Protein AF-0000000085068172 (afdb_homodimer)

Secondary structure (DSSP, 8-state):
-----EEHHHHHHHHHHHHTTHHHHS-HHHHHHHHHHHHTTS---EES-HHHHHHH--HHHHHHHHHHHHHHHHHHHHHHHHH--/-----EEHHHHHHHHHHHHTTHHHHS-HHHHHHHHHHHHTTS---EES-HHHHHHH--HHHHHHHHHHHHHHHHHHHHHHHHH--

Sequence (170 aa):
MQLEIRNYYEVLLLELLSDEGLLDELPEDYLADLCCVTLNQLPVRYIRHLVDTYFFEDYNELQRMKDEIQKALEKSRAFLKSSNKMQLEIRNYYEVLLLELLSDEGLLDELPEDYLADLCCVTLNQLPVRYIRHLVDTYFFEDYNELQRMKDEIQKALEKSRAFLKSSNK

Nearest PDB structures (foldseek):
  4wai-assembly2_C  TM=7.509E-01  e=9.135E-02  Bacillus subtilis subsp. subtilis str. 168
  4wai-assembly1_B  TM=6.022E-01  e=4.724E-02  Bacillus subtilis subsp. subtilis str. 168
  8hja-assembly1_B  TM=5.314E-01  e=3.876E-02  Synechocystis sp. PCC 6803
  8hja-assembly1_A  TM=4.883E-01  e=4.422E-02  Synechocystis sp. PCC 6803
  4wai-assembly2_C  TM=7.512E-01  e=9.135E-02  Bacillus subtilis subsp. subtilis str. 168

Structure (mmCIF, N/CA/C/O backbone):
data_AF-0000000085068172-model_v1
#
loop_
_entity.id
_entity.type
_entity.pdbx_description
1 polymer 'Late competence development protein ComFB'
#
loop_
_atom_site.group_PDB
_atom_site.id
_atom_site.type_symbol
_atom_site.label_atom_id
_atom_site.label_alt_id
_atom_site.label_comp_id
_atom_site.label_asym_id
_atom_site.label_entity_id
_atom_site.label_seq_id
_atom_site.pdbx_PDB_ins_code
_atom_site.Cartn_x
_atom_site.Cartn_y
_atom_site.Cartn_z
_atom_site.occupancy
_atom_site.B_iso_or_equiv
_atom_site.auth_seq_id
_atom_site.auth_comp_id
_atom_site.auth_asym_id
_atom_site.auth_atom_id
_atom_site.pdbx_PDB_model_num
ATOM 1 N N . MET A 1 1 ? -6.336 3.551 16.25 1 52.62 1 MET A N 1
ATOM 2 C CA . MET A 1 1 ? -7.262 3.98 15.195 1 52.62 1 MET A CA 1
ATOM 3 C C . MET A 1 1 ? -6.984 3.246 13.891 1 52.62 1 MET A C 1
ATOM 5 O O . MET A 1 1 ? -5.828 3.061 13.508 1 52.62 1 MET A O 1
ATOM 9 N N . GLN A 1 2 ? -7.809 2.244 13.5 1 62.41 2 GLN A N 1
ATOM 10 C CA . GLN A 1 2 ? -7.656 1.544 12.227 1 62.41 2 GLN A CA 1
ATOM 11 C C . GLN A 1 2 ? -8.242 2.355 11.078 1 62.41 2 GLN A C 1
ATOM 13 O O . GLN A 1 2 ? -9.445 2.625 11.047 1 62.41 2 GLN A O 1
ATOM 18 N N . LEU A 1 3 ? -7.418 3.244 10.461 1 73.12 3 LEU A N 1
ATOM 19 C CA . LEU A 1 3 ? -7.926 3.961 9.297 1 73.12 3 LEU A CA 1
ATOM 20 C C . LEU A 1 3 ? -8.438 2.986 8.234 1 73.12 3 LEU A C 1
ATOM 22 O O . LEU A 1 3 ? -7.848 1.922 8.031 1 73.12 3 LEU A O 1
ATOM 26 N N . GLU A 1 4 ? -9.656 3.107 7.895 1 79.94 4 GLU A N 1
ATOM 27 C CA . GLU A 1 4 ? -10.273 2.238 6.898 1 79.94 4 GLU A CA 1
ATOM 28 C C . GLU A 1 4 ? -9.711 2.502 5.504 1 79.94 4 GLU A C 1
ATOM 30 O O . GLU A 1 4 ? -10.445 2.881 4.594 1 79.94 4 GLU A O 1
ATOM 35 N N . ILE A 1 5 ? -8.375 2.549 5.344 1 87.88 5 ILE A N 1
ATOM 36 C CA . ILE A 1 5 ? -7.75 2.711 4.035 1 87.88 5 ILE A CA 1
ATOM 37 C C . ILE A 1 5 ? -6.965 1.451 3.676 1 87.88 5 ILE A C 1
ATOM 39 O O . ILE A 1 5 ? -6.375 0.811 4.551 1 87.88 5 ILE A O 1
ATOM 43 N N . ARG A 1 6 ? -7.055 1.055 2.418 1 88.5 6 ARG A N 1
ATOM 44 C CA . ARG A 1 6 ? -6.332 -0.113 1.918 1 88.5 6 ARG A CA 1
ATOM 45 C C . ARG A 1 6 ? -5.824 0.123 0.5 1 88.5 6 ARG A C 1
ATOM 47 O O . ARG A 1 6 ? -6.492 0.771 -0.307 1 88.5 6 ARG A O 1
ATOM 54 N N . ASN A 1 7 ? -4.652 -0.427 0.32 1 93.81 7 ASN A N 1
ATOM 55 C CA . ASN A 1 7 ? -4.223 -0.469 -1.074 1 93.81 7 ASN A CA 1
ATOM 56 C C . ASN A 1 7 ? -5.062 -1.448 -1.89 1 93.81 7 ASN A C 1
ATOM 58 O O . ASN A 1 7 ? -5.039 -2.654 -1.635 1 93.81 7 ASN A O 1
ATOM 62 N N . TYR A 1 8 ? -5.672 -0.966 -2.852 1 91.56 8 TYR A N 1
ATOM 63 C CA . TYR A 1 8 ? -6.617 -1.772 -3.617 1 91.56 8 TYR A CA 1
ATOM 64 C C . TYR A 1 8 ? -5.914 -2.945 -4.289 1 91.56 8 TYR A C 1
ATOM 66 O O . TYR A 1 8 ? -6.484 -4.031 -4.414 1 91.56 8 TYR A O 1
ATOM 74 N N . TYR A 1 9 ? -4.734 -2.795 -4.723 1 94.5 9 TYR A N 1
ATOM 75 C CA . TYR A 1 9 ? -3.969 -3.883 -5.32 1 94.5 9 TYR A CA 1
ATOM 76 C C . TYR A 1 9 ? -3.799 -5.035 -4.336 1 94.5 9 TYR A C 1
ATOM 78 O O . TYR A 1 9 ? -3.748 -6.199 -4.738 1 94.5 9 TYR A O 1
ATOM 86 N N . GLU A 1 10 ? -3.682 -4.695 -3.115 1 93.88 10 GLU A N 1
ATOM 87 C CA . GLU A 1 10 ? -3.596 -5.727 -2.086 1 93.88 10 GLU A CA 1
ATOM 88 C C . GLU A 1 10 ? -4.879 -6.547 -2.021 1 93.88 10 GLU A C 1
ATOM 90 O O . GLU A 1 10 ? -4.836 -7.777 -1.963 1 93.88 10 GLU A O 1
ATOM 95 N N . VAL A 1 11 ? -5.965 -5.832 -2.107 1 91 11 VAL A N 1
ATOM 96 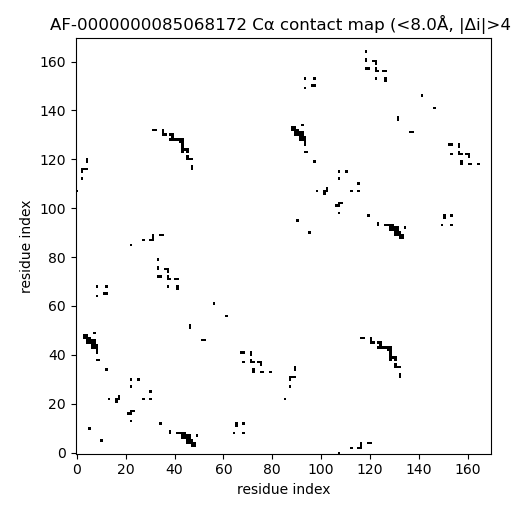C CA . VAL A 1 11 ? -7.277 -6.473 -2.047 1 91 11 VAL A CA 1
ATOM 97 C C . VAL A 1 11 ? -7.461 -7.383 -3.258 1 91 11 VAL A C 1
ATOM 99 O O . VAL A 1 11 ? -7.809 -8.562 -3.111 1 91 11 VAL A O 1
ATOM 102 N N . LEU A 1 12 ? -7.234 -6.832 -4.383 1 92.06 12 LEU A N 1
ATOM 103 C CA . LEU A 1 12 ? -7.426 -7.578 -5.621 1 92.06 12 LEU A CA 1
ATOM 104 C C . LEU A 1 12 ? -6.516 -8.805 -5.664 1 92.06 12 LEU A C 1
ATOM 106 O O . LEU A 1 12 ? -6.934 -9.875 -6.105 1 92.06 12 LEU A O 1
ATOM 110 N N . LEU A 1 13 ? -5.285 -8.672 -5.219 1 95.94 13 LEU A N 1
ATOM 111 C CA . LEU A 1 13 ? -4.34 -9.789 -5.203 1 95.94 13 LEU A CA 1
ATOM 112 C C . LEU A 1 13 ? -4.855 -10.922 -4.324 1 95.94 13 LEU A C 1
ATOM 114 O O . LEU A 1 13 ? -4.855 -12.086 -4.742 1 95.94 13 LEU A O 1
ATOM 118 N N . LEU A 1 14 ? -5.305 -10.594 -3.162 1 93.5 14 LEU A N 1
ATOM 119 C CA . LEU A 1 14 ? -5.793 -11.609 -2.234 1 93.5 14 LEU A CA 1
ATOM 120 C C . LEU A 1 14 ? -7.039 -12.289 -2.785 1 93.5 14 LEU A C 1
ATOM 122 O O . LEU A 1 14 ? -7.223 -13.5 -2.604 1 93.5 14 LEU A O 1
ATOM 126 N N . GLU A 1 15 ? -7.836 -11.469 -3.414 1 91.69 15 GLU A N 1
ATOM 127 C CA . GLU A 1 15 ? -9.016 -12.039 -4.051 1 91.69 15 GLU A CA 1
ATOM 128 C C . GLU A 1 15 ? -8.633 -13.039 -5.137 1 91.69 15 GLU A C 1
ATOM 130 O O . GLU A 1 15 ? -9.227 -14.117 -5.23 1 91.69 15 GLU A O 1
ATOM 135 N N . LEU A 1 16 ? -7.723 -12.648 -5.938 1 94.38 16 LEU A N 1
ATOM 136 C CA . LEU A 1 16 ? -7.258 -13.516 -7.016 1 94.38 16 LEU A CA 1
ATOM 137 C C . LEU A 1 16 ? -6.656 -14.805 -6.461 1 94.38 16 LEU A C 1
ATOM 139 O O . LEU A 1 16 ? -6.957 -15.898 -6.949 1 94.38 16 LEU A O 1
ATOM 143 N N . LEU A 1 17 ? -5.855 -14.711 -5.434 1 94.88 17 LEU A N 1
ATOM 144 C CA . LEU A 1 17 ? -5.238 -15.875 -4.812 1 94.88 17 LEU A CA 1
ATOM 145 C C . LEU A 1 17 ? -6.289 -16.766 -4.164 1 94.88 17 LEU A C 1
ATOM 147 O O . LEU A 1 17 ? -6.184 -18 -4.223 1 94.88 17 LEU A O 1
ATOM 151 N N . SER A 1 18 ? -7.234 -16.125 -3.562 1 93.62 18 SER A N 1
ATOM 152 C CA . SER A 1 18 ? -8.328 -16.875 -2.949 1 93.62 18 SER A CA 1
ATOM 153 C C . SER A 1 18 ? -9.141 -17.625 -3.996 1 93.62 18 SER A C 1
ATOM 155 O O . SER A 1 18 ? -9.438 -18.812 -3.826 1 93.62 18 SER A O 1
ATOM 157 N N . ASP A 1 19 ? -9.492 -16.906 -5.055 1 93.06 19 ASP A N 1
ATOM 158 C CA . ASP A 1 19 ? -10.281 -17.484 -6.137 1 93.06 19 ASP A CA 1
ATOM 159 C C . ASP A 1 19 ? -9.57 -18.688 -6.75 1 93.06 19 ASP A C 1
ATOM 161 O O . ASP A 1 19 ? -10.219 -19.641 -7.184 1 93.06 19 ASP A O 1
ATOM 165 N N . GLU A 1 20 ? -8.273 -18.656 -6.723 1 91.5 20 GLU A N 1
ATOM 166 C CA . GLU A 1 20 ? -7.477 -19.734 -7.289 1 91.5 20 GLU A CA 1
ATOM 167 C C . GLU A 1 20 ? -7.227 -20.828 -6.258 1 91.5 20 GLU A C 1
ATOM 169 O O . GLU A 1 20 ? -6.613 -21.859 -6.566 1 91.5 20 GLU A O 1
ATOM 174 N N . GLY A 1 21 ? -7.629 -20.609 -5 1 90.75 21 GLY A N 1
ATOM 175 C CA . GLY A 1 21 ? -7.477 -21.594 -3.943 1 90.75 21 GLY A CA 1
ATOM 176 C C . GLY A 1 21 ? -6.078 -21.641 -3.357 1 90.75 21 GLY A C 1
ATOM 177 O O . GLY A 1 21 ? -5.727 -22.562 -2.633 1 90.75 21 GLY A O 1
ATOM 178 N N . LEU A 1 22 ? -5.332 -20.672 -3.615 1 89.94 22 LEU A N 1
ATOM 179 C CA . LEU A 1 22 ? -3.922 -20.688 -3.246 1 89.94 22 LEU A CA 1
ATOM 180 C C . LEU A 1 22 ? -3.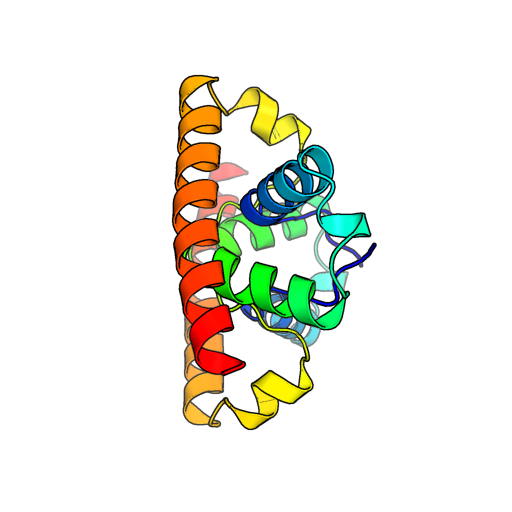73 -20.234 -1.801 1 89.94 22 LEU A C 1
ATOM 182 O O . LEU A 1 22 ? -2.744 -20.609 -1.158 1 89.94 22 LEU A O 1
ATOM 186 N N . LEU A 1 23 ? -4.617 -19.484 -1.305 1 89.5 23 LEU A N 1
ATOM 187 C CA . LEU A 1 23 ? -4.512 -19 0.064 1 89.5 23 LEU A CA 1
ATOM 188 C C . LEU A 1 23 ? -4.574 -20.141 1.063 1 89.5 23 LEU A C 1
ATOM 190 O O . LEU A 1 23 ? -3.949 -20.078 2.125 1 89.5 23 LEU A O 1
ATOM 194 N N . ASP A 1 24 ? -5.293 -21.203 0.651 1 88.44 24 ASP A N 1
ATOM 195 C CA . ASP A 1 24 ? -5.48 -22.344 1.543 1 88.44 24 ASP A CA 1
ATOM 196 C C . ASP A 1 24 ? -4.453 -23.438 1.26 1 88.44 24 ASP A C 1
ATOM 198 O O . ASP A 1 24 ? -4.203 -24.297 2.107 1 88.44 24 ASP A O 1
ATOM 202 N N . GLU A 1 25 ? -3.879 -23.375 0.194 1 89.75 25 GLU A N 1
ATOM 203 C CA . GLU A 1 25 ? -3.02 -24.469 -0.249 1 89.75 25 GLU A CA 1
ATOM 204 C C . GLU A 1 25 ? -1.555 -24.172 0.07 1 89.75 25 GLU A C 1
ATOM 206 O O . GLU A 1 25 ? -0.8 -25.094 0.417 1 89.75 25 GLU A O 1
ATOM 211 N N . LEU A 1 26 ? -1.187 -22.969 -0.014 1 90.12 26 LEU A N 1
ATOM 212 C CA . LEU A 1 26 ? 0.22 -22.609 0.136 1 90.12 26 LEU A CA 1
ATOM 213 C C . LEU A 1 26 ? 0.545 -22.281 1.59 1 90.12 26 LEU A C 1
ATOM 215 O O . LEU A 1 26 ? -0.308 -21.781 2.322 1 90.12 26 LEU A O 1
ATOM 219 N N . PRO A 1 27 ? 1.804 -22.625 1.973 1 91.12 27 PRO A N 1
ATOM 220 C CA . PRO A 1 27 ? 2.229 -22.203 3.312 1 91.12 27 PRO A CA 1
ATOM 221 C C . PRO A 1 27 ? 2.182 -20.688 3.502 1 91.12 27 PRO A C 1
ATOM 223 O O . PRO A 1 27 ? 2.486 -19.938 2.574 1 91.12 27 PRO A O 1
ATOM 226 N N . GLU A 1 28 ? 1.865 -20.297 4.652 1 89 28 GLU A N 1
ATOM 227 C CA . GLU A 1 28 ? 1.672 -18.891 4.98 1 89 28 GLU A CA 1
ATOM 228 C C . GLU A 1 28 ? 2.932 -18.078 4.695 1 89 28 GLU A C 1
ATOM 230 O O . GLU A 1 28 ? 2.854 -16.953 4.188 1 89 28 GLU A O 1
ATOM 235 N N . ASP A 1 29 ? 4.121 -18.656 5.07 1 88.62 29 ASP A N 1
ATOM 236 C CA . ASP A 1 29 ? 5.383 -17.953 4.875 1 88.62 29 ASP A CA 1
ATOM 237 C C . ASP A 1 29 ? 5.648 -17.703 3.391 1 88.62 29 ASP A C 1
ATOM 239 O O . ASP A 1 29 ? 6.102 -16.625 3.008 1 88.62 29 ASP A O 1
ATOM 243 N N . TYR A 1 30 ? 5.398 -18.719 2.652 1 92 30 TYR A N 1
ATOM 244 C CA . TYR A 1 30 ? 5.578 -18.578 1.212 1 92 30 TYR A CA 1
ATOM 245 C C . TYR A 1 30 ? 4.605 -17.547 0.646 1 92 30 TYR A C 1
ATOM 247 O O . TYR A 1 30 ? 4.984 -16.719 -0.182 1 92 30 TYR A O 1
ATOM 255 N N . LEU A 1 31 ? 3.352 -17.578 1.05 1 92.94 31 LEU A N 1
ATOM 256 C CA . LEU A 1 31 ? 2.314 -16.672 0.578 1 92.94 31 LEU A CA 1
ATOM 257 C C . LEU A 1 31 ? 2.674 -15.227 0.897 1 92.94 31 LEU A C 1
ATOM 259 O O . LEU A 1 31 ? 2.496 -14.344 0.06 1 92.94 31 LEU A O 1
ATOM 263 N N . ALA A 1 32 ? 3.139 -15.047 2.113 1 92.56 32 ALA A N 1
ATOM 264 C CA . ALA A 1 32 ? 3.551 -13.703 2.516 1 92.56 32 ALA A CA 1
ATOM 265 C C . ALA A 1 32 ? 4.66 -13.18 1.61 1 92.56 32 ALA A C 1
ATOM 267 O O . 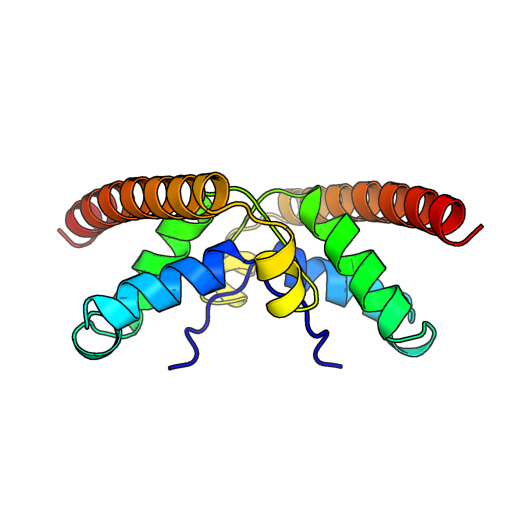ALA A 1 32 ? 4.605 -12.031 1.152 1 92.56 32 ALA A O 1
ATOM 268 N N . ASP A 1 33 ? 5.621 -14.047 1.356 1 92.62 33 ASP A N 1
ATOM 269 C CA . ASP A 1 33 ? 6.711 -13.656 0.47 1 92.62 33 ASP A CA 1
ATOM 270 C C . ASP A 1 33 ? 6.199 -13.359 -0.938 1 92.62 33 ASP A C 1
ATOM 272 O O . ASP A 1 33 ? 6.574 -12.359 -1.543 1 92.62 33 ASP A O 1
ATOM 276 N N . LEU A 1 34 ? 5.391 -14.266 -1.345 1 94.94 34 LEU A 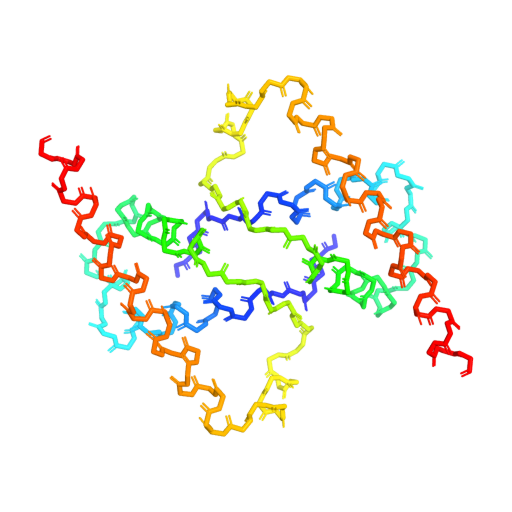N 1
ATOM 277 C CA . LEU A 1 34 ? 4.82 -14.117 -2.68 1 94.94 34 LEU A CA 1
ATOM 278 C C . LEU A 1 34 ? 4.055 -12.797 -2.797 1 94.94 34 LEU A C 1
ATOM 280 O O . LEU A 1 34 ? 4.246 -12.047 -3.756 1 94.94 34 LEU A O 1
ATOM 284 N N . CYS A 1 35 ? 3.23 -12.477 -1.848 1 95.88 35 CYS A N 1
ATOM 285 C CA . CYS A 1 35 ? 2.43 -11.258 -1.861 1 95.88 35 CYS A CA 1
ATOM 286 C C . CYS A 1 35 ? 3.316 -10.023 -1.785 1 95.88 35 CYS A C 1
ATOM 288 O O . CYS A 1 35 ? 3.086 -9.047 -2.496 1 95.88 35 CYS A O 1
ATOM 290 N N . CYS A 1 36 ? 4.32 -10.086 -0.913 1 95 36 CYS A N 1
ATOM 291 C CA . CYS A 1 36 ? 5.219 -8.945 -0.755 1 95 36 CYS A CA 1
ATOM 292 C C . CYS A 1 36 ? 5.945 -8.641 -2.059 1 95 36 CYS A C 1
ATOM 294 O O . CYS A 1 36 ? 5.949 -7.5 -2.52 1 95 36 CYS A O 1
ATOM 296 N N . VAL A 1 37 ? 6.52 -9.68 -2.662 1 95.25 37 VAL A N 1
ATOM 297 C CA . VAL A 1 37 ? 7.277 -9.5 -3.895 1 95.25 37 VAL A CA 1
ATOM 298 C C . VAL A 1 37 ? 6.348 -9.023 -5.008 1 95.25 37 VAL A C 1
ATOM 300 O O . VAL A 1 37 ? 6.727 -8.164 -5.809 1 95.25 37 VAL A O 1
ATOM 303 N N . THR A 1 38 ? 5.18 -9.539 -5.035 1 97.88 38 THR A N 1
ATOM 304 C CA . THR A 1 38 ? 4.215 -9.164 -6.062 1 97.88 38 THR A CA 1
ATOM 305 C C . THR A 1 38 ? 3.801 -7.703 -5.914 1 97.88 38 THR A C 1
ATOM 307 O O . THR A 1 38 ? 3.891 -6.93 -6.867 1 97.88 38 THR A O 1
ATOM 310 N N . LEU A 1 39 ? 3.393 -7.355 -4.715 1 97.75 39 LEU A N 1
ATOM 311 C CA . LEU A 1 39 ? 2.885 -6.016 -4.457 1 97.75 39 LEU A CA 1
ATOM 312 C C . LEU A 1 39 ? 3.975 -4.969 -4.676 1 97.75 39 LEU A C 1
ATOM 314 O O . LEU A 1 39 ? 3.689 -3.85 -5.102 1 97.75 39 LEU A O 1
ATOM 318 N N . ASN A 1 40 ? 5.203 -5.332 -4.438 1 96.94 40 ASN A N 1
ATOM 319 C CA . ASN A 1 40 ? 6.316 -4.402 -4.602 1 96.94 40 ASN A CA 1
ATOM 320 C C . ASN A 1 40 ? 6.562 -4.078 -6.074 1 96.94 40 ASN A C 1
ATOM 322 O O . ASN A 1 40 ? 7.305 -3.152 -6.395 1 96.94 40 ASN A O 1
ATOM 326 N N . GLN A 1 41 ? 5.902 -4.734 -6.977 1 97.5 41 GLN A N 1
ATOM 327 C CA . GLN A 1 41 ? 6.02 -4.488 -8.406 1 97.5 41 GLN A CA 1
ATOM 328 C C . GLN A 1 41 ? 4.852 -3.656 -8.922 1 97.5 41 GLN A C 1
ATOM 330 O O . GLN A 1 41 ? 4.809 -3.291 -10.102 1 97.5 41 GLN A O 1
ATOM 335 N N . LEU A 1 42 ? 3.908 -3.355 -8.117 1 98.06 42 LEU A N 1
ATOM 336 C CA . LEU A 1 42 ? 2.652 -2.734 -8.523 1 98.06 42 LEU A CA 1
ATOM 337 C C . LEU A 1 42 ? 2.547 -1.312 -7.98 1 98.06 42 LEU A C 1
ATOM 339 O O . LEU A 1 42 ? 3.156 -0.987 -6.961 1 98.06 42 LEU A O 1
ATOM 343 N N . PRO A 1 43 ? 1.828 -0.505 -8.703 1 96.25 43 PRO A N 1
ATOM 344 C CA . PRO A 1 43 ? 1.614 0.845 -8.18 1 96.25 43 PRO A CA 1
ATOM 345 C C . PRO A 1 43 ? 0.697 0.864 -6.957 1 96.25 43 PRO A C 1
ATOM 347 O O . PRO A 1 43 ? 0.199 -0.184 -6.539 1 96.25 43 PRO A O 1
ATOM 350 N N . VAL A 1 44 ? 0.594 2.031 -6.387 1 96.06 44 VAL A N 1
ATOM 351 C CA . VAL A 1 44 ? -0.323 2.207 -5.266 1 96.06 44 VAL A CA 1
ATOM 352 C C . VAL A 1 44 ? -1.683 2.678 -5.777 1 96.06 44 VAL A C 1
ATOM 354 O O . VAL A 1 44 ? -1.763 3.391 -6.777 1 96.06 44 VAL A O 1
ATOM 357 N N . ARG A 1 45 ? -2.725 2.236 -5.102 1 93.12 45 ARG A N 1
ATOM 358 C CA . ARG A 1 45 ? -4.098 2.711 -5.254 1 93.12 45 ARG A CA 1
ATOM 359 C C . ARG A 1 45 ? -4.852 2.639 -3.928 1 93.12 45 ARG A C 1
ATOM 361 O O . ARG A 1 45 ? -5.645 1.723 -3.709 1 93.12 45 ARG A O 1
ATOM 368 N N . TYR A 1 46 ? -4.555 3.549 -3.127 1 93.38 46 TYR A N 1
ATOM 369 C CA . TYR A 1 46 ? -5.215 3.557 -1.827 1 93.38 46 TYR A CA 1
ATOM 370 C C . TYR A 1 46 ? -6.625 4.129 -1.934 1 93.38 46 TYR A C 1
ATOM 372 O O . TYR A 1 46 ? -6.828 5.188 -2.539 1 93.38 46 TYR A O 1
ATOM 380 N N . ILE A 1 47 ? -7.469 3.475 -1.308 1 89.12 47 ILE A N 1
ATOM 381 C CA . ILE A 1 47 ? -8.875 3.869 -1.302 1 89.12 47 ILE A CA 1
ATOM 382 C C . ILE A 1 47 ? -9.422 3.787 0.119 1 89.12 47 ILE A C 1
ATOM 384 O O . ILE A 1 47 ? -8.867 3.092 0.97 1 89.12 47 ILE A O 1
ATOM 388 N N . ARG A 1 48 ? -10.531 4.508 0.427 1 84.5 48 ARG A N 1
ATOM 389 C CA . ARG A 1 48 ? -11.18 4.43 1.729 1 84.5 48 ARG A CA 1
ATOM 390 C C . ARG A 1 48 ? -12.203 3.295 1.763 1 84.5 48 ARG A C 1
ATOM 392 O O . ARG A 1 48 ? -12.195 2.477 2.684 1 84.5 48 ARG A O 1
ATOM 399 N N . HIS A 1 49 ? -13.07 3.273 0.771 1 77.25 49 HIS A N 1
ATOM 400 C CA . HIS A 1 49 ? -14.125 2.268 0.716 1 77.25 49 HIS A CA 1
ATOM 401 C C . HIS A 1 49 ? -14.047 1.455 -0.572 1 77.25 49 HIS A C 1
ATOM 403 O O . HIS A 1 49 ? -13.828 2.012 -1.65 1 77.25 49 HIS A O 1
ATOM 409 N N . LEU A 1 50 ? -14.164 0.167 -0.291 1 68.38 50 LEU A N 1
ATOM 410 C CA . LEU A 1 50 ? -14.148 -0.708 -1.457 1 68.38 50 LEU A CA 1
ATOM 411 C C . LEU A 1 50 ? -15.234 -0.304 -2.453 1 68.38 50 LEU A C 1
ATOM 413 O O . LEU A 1 50 ? -15.047 -0.437 -3.664 1 68.38 50 LEU A O 1
ATOM 417 N N . VAL A 1 51 ? -16.266 0.148 -1.879 1 65.44 51 VAL A N 1
ATOM 418 C CA . VAL A 1 51 ? -17.375 0.549 -2.73 1 65.44 51 VAL A CA 1
ATOM 419 C C . VAL A 1 51 ? -16.953 1.705 -3.631 1 65.44 51 VAL A C 1
ATOM 421 O O . VAL A 1 51 ? -17.484 1.876 -4.73 1 65.44 51 VAL A O 1
ATOM 424 N N . ASP A 1 52 ? -16.062 2.438 -3.117 1 61.94 52 ASP A N 1
ATOM 425 C CA . ASP A 1 52 ? -15.57 3.572 -3.891 1 61.94 52 ASP A CA 1
ATOM 426 C C . ASP A 1 52 ? -14.828 3.105 -5.141 1 61.94 52 ASP A C 1
ATOM 428 O O . ASP A 1 52 ? -14.727 3.846 -6.121 1 61.94 52 ASP A O 1
ATOM 432 N N . THR A 1 53 ? -14.18 2.02 -5.055 1 64.25 53 THR A N 1
ATOM 433 C CA . THR A 1 53 ? -13.453 1.501 -6.211 1 64.25 53 THR A CA 1
ATOM 434 C C . THR A 1 53 ? -14.422 1.031 -7.289 1 64.25 53 THR A C 1
ATOM 436 O O . THR A 1 53 ? -14.18 1.229 -8.484 1 64.25 53 THR A O 1
ATOM 439 N N . TYR A 1 54 ? -15.453 0.309 -6.707 1 57.44 54 TYR A N 1
ATOM 440 C CA . TYR A 1 54 ? -16.391 -0.221 -7.699 1 57.44 54 TYR A CA 1
ATOM 441 C C . TYR A 1 54 ? -16.953 0.896 -8.57 1 57.44 54 TYR A C 1
ATOM 443 O O . TYR A 1 54 ? -17.172 0.703 -9.766 1 57.44 54 TYR A O 1
ATOM 451 N N . PHE A 1 55 ? -17.016 1.959 -7.93 1 55.69 55 PHE A N 1
ATOM 452 C CA . PHE A 1 55 ? -17.656 3.02 -8.695 1 55.69 55 PHE A CA 1
ATOM 453 C C . PHE A 1 55 ? -16.672 3.625 -9.703 1 55.69 55 PHE A C 1
ATOM 455 O O . PHE A 1 55 ? -17.078 4.016 -10.805 1 55.69 55 PHE A O 1
ATOM 462 N N . PHE A 1 56 ? -15.562 3.561 -9.312 1 56.06 56 PHE A N 1
ATOM 463 C CA . PHE A 1 56 ? -14.617 4.312 -10.125 1 56.06 56 PHE A CA 1
ATOM 464 C C . PHE A 1 56 ? -14.055 3.443 -11.242 1 56.06 56 PHE A C 1
ATOM 466 O O . PHE A 1 56 ? -13.695 3.949 -12.312 1 56.06 56 PHE A O 1
ATOM 473 N N . GLU A 1 57 ? -14.109 2.244 -10.867 1 61.94 57 GLU A N 1
ATOM 474 C CA . GLU A 1 57 ? -13.32 1.498 -11.844 1 61.94 57 GLU A CA 1
ATOM 475 C C . GLU A 1 57 ? -14.219 0.844 -12.891 1 61.94 57 GLU A C 1
ATOM 477 O O . GLU A 1 57 ? -15.164 0.131 -12.555 1 61.94 57 GLU A O 1
ATOM 482 N N . ASP A 1 58 ? -14.07 1.451 -14.023 1 75.69 58 ASP A N 1
ATOM 483 C CA . ASP A 1 58 ? -14.656 0.786 -15.18 1 75.69 58 ASP A CA 1
ATOM 484 C C . ASP A 1 58 ? -14.133 -0.642 -15.32 1 75.69 58 ASP A C 1
ATOM 486 O O . ASP A 1 58 ? -13.031 -0.951 -14.852 1 75.69 58 ASP A O 1
ATOM 490 N N . TYR A 1 59 ? -15.008 -1.481 -15.781 1 79.62 59 TYR A N 1
ATOM 491 C CA . TYR A 1 59 ? -14.664 -2.881 -16.016 1 79.62 59 TYR A CA 1
ATOM 492 C C . TYR A 1 59 ? -13.305 -3.008 -16.688 1 79.62 59 TYR A C 1
ATOM 494 O O . TYR A 1 59 ? -12.492 -3.857 -16.312 1 79.62 59 TYR A O 1
ATOM 502 N N . ASN A 1 60 ? -13.07 -2.098 -17.531 1 86.31 60 ASN A N 1
ATOM 503 C CA . ASN A 1 60 ? -11.805 -2.148 -18.266 1 86.31 60 ASN A CA 1
ATOM 504 C C . ASN A 1 60 ? -10.617 -1.862 -17.344 1 86.31 60 ASN A C 1
ATOM 506 O O . ASN A 1 60 ? -9.578 -2.506 -17.469 1 86.31 60 ASN A O 1
ATOM 510 N N . GLU A 1 61 ? -10.781 -0.983 -16.422 1 87.81 61 GLU A N 1
ATOM 511 C CA . GLU A 1 61 ? -9.703 -0.653 -15.492 1 87.81 61 GLU A CA 1
ATOM 512 C C . GLU A 1 61 ? -9.453 -1.796 -14.516 1 87.81 61 GLU A C 1
ATOM 514 O O . GLU A 1 61 ? -8.305 -2.125 -14.219 1 87.81 61 GLU A O 1
ATOM 519 N N . LEU A 1 62 ? -10.539 -2.322 -14.102 1 88.06 62 LEU A N 1
ATOM 520 C CA . LEU A 1 62 ? -10.438 -3.453 -13.188 1 88.06 62 LEU A CA 1
ATOM 521 C C . LEU A 1 62 ? -9.695 -4.617 -13.844 1 88.06 62 LEU A C 1
ATOM 523 O O . LEU A 1 62 ? -8.82 -5.223 -13.234 1 88.06 62 LEU A O 1
ATOM 527 N N . GLN A 1 63 ? -10.047 -4.875 -15.086 1 91.06 63 GLN A N 1
ATOM 528 C CA . GLN A 1 63 ? -9.398 -5.957 -15.82 1 91.06 63 GLN A CA 1
ATOM 529 C C . GLN A 1 63 ? -7.914 -5.664 -16.047 1 91.06 63 GLN A C 1
ATOM 531 O O . GLN A 1 63 ? -7.078 -6.562 -15.961 1 91.06 63 GLN A O 1
ATOM 536 N N . ARG A 1 64 ? -7.645 -4.461 -16.281 1 93.06 64 ARG A N 1
ATOM 537 C CA . ARG A 1 64 ? -6.25 -4.062 -16.469 1 93.06 64 ARG A CA 1
ATOM 538 C C . ARG A 1 64 ? -5.449 -4.277 -15.18 1 93.06 64 ARG A C 1
ATOM 540 O O . ARG A 1 64 ? -4.332 -4.793 -15.219 1 93.06 64 ARG A O 1
ATOM 547 N N . MET A 1 65 ? -6.051 -3.883 -14.078 1 93.69 65 MET A N 1
ATOM 548 C CA . MET A 1 65 ? -5.379 -4.055 -12.797 1 93.69 65 MET A CA 1
ATOM 549 C C . MET A 1 65 ? -5.148 -5.531 -12.492 1 93.69 65 MET A C 1
ATOM 551 O O . MET A 1 65 ? -4.066 -5.918 -12.047 1 93.69 65 MET A O 1
ATOM 555 N N . LYS A 1 66 ? -6.156 -6.324 -12.789 1 94.12 66 LYS A N 1
ATOM 556 C CA . LYS A 1 66 ? -6.016 -7.762 -12.578 1 94.12 66 LYS A CA 1
ATOM 557 C C . LYS A 1 66 ? -4.914 -8.344 -13.461 1 94.12 66 LYS A C 1
ATOM 559 O O . LYS A 1 66 ? -4.148 -9.203 -13.016 1 94.12 66 LYS A O 1
ATOM 564 N N . ASP A 1 67 ? -4.863 -7.836 -14.648 1 96.44 67 ASP A N 1
ATOM 565 C CA . ASP A 1 67 ? -3.822 -8.289 -15.57 1 96.44 67 ASP A CA 1
ATOM 566 C C . ASP A 1 67 ? -2.436 -7.906 -15.055 1 96.44 67 ASP A C 1
ATOM 568 O O . ASP A 1 67 ? -1.495 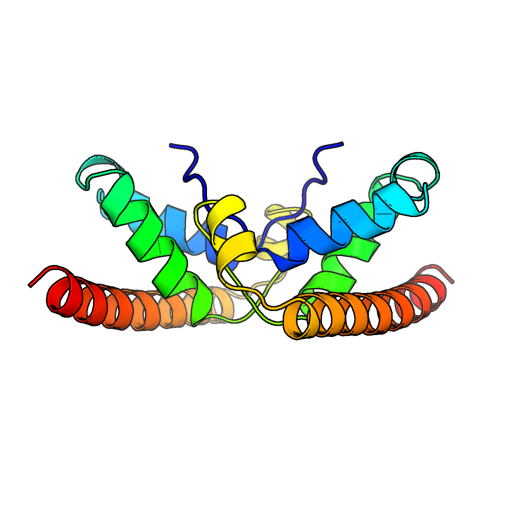-8.695 -15.148 1 96.44 67 ASP A O 1
ATOM 572 N N . GLU A 1 68 ? -2.303 -6.727 -14.539 1 97.06 68 GLU A N 1
ATOM 573 C CA . GLU A 1 68 ? -1.043 -6.273 -13.961 1 97.06 68 GLU A CA 1
ATOM 574 C C . GLU A 1 68 ? -0.63 -7.148 -12.781 1 97.06 68 GLU A C 1
ATOM 576 O O . GLU A 1 68 ? 0.543 -7.5 -12.641 1 97.06 68 GLU A O 1
ATOM 581 N N . ILE A 1 69 ? -1.612 -7.508 -12 1 97.94 69 ILE A N 1
ATOM 582 C CA . ILE A 1 69 ? -1.346 -8.344 -10.836 1 97.94 69 ILE A CA 1
ATOM 583 C C . ILE A 1 69 ? -0.886 -9.727 -11.289 1 97.94 69 ILE A C 1
ATOM 585 O O . ILE A 1 69 ? 0.074 -10.281 -10.742 1 97.94 69 ILE A O 1
ATOM 589 N N . GLN A 1 70 ? -1.551 -10.227 -12.289 1 97.19 70 GLN A N 1
ATOM 590 C CA . GLN A 1 70 ? -1.203 -11.547 -12.781 1 97.19 70 GLN A CA 1
ATOM 591 C C . GLN A 1 70 ? 0.224 -11.578 -13.328 1 97.19 70 GLN A C 1
ATOM 593 O O . GLN A 1 70 ? 0.974 -12.523 -13.062 1 97.19 70 GLN A O 1
ATOM 598 N N . LYS A 1 71 ? 0.54 -10.562 -14.039 1 98.19 71 LYS A N 1
ATOM 599 C CA . LYS A 1 71 ? 1.899 -10.461 -14.555 1 98.19 71 LYS A CA 1
ATOM 600 C C . LYS A 1 71 ? 2.918 -10.391 -13.422 1 98.19 71 LYS A C 1
ATOM 602 O O . LYS A 1 71 ? 3.93 -11.094 -13.445 1 98.19 71 LYS A O 1
ATOM 607 N N . ALA A 1 72 ? 2.648 -9.555 -12.469 1 98.19 72 ALA A N 1
ATOM 608 C CA . ALA A 1 72 ? 3.531 -9.398 -11.32 1 98.19 72 ALA A CA 1
ATOM 609 C C . ALA A 1 72 ? 3.639 -10.711 -10.539 1 98.19 72 ALA A C 1
ATOM 611 O O . ALA A 1 72 ? 4.719 -11.062 -10.055 1 98.19 72 ALA A O 1
ATOM 612 N N . LEU A 1 73 ? 2.52 -11.398 -10.375 1 97.25 73 LEU A N 1
ATOM 613 C CA . LEU A 1 73 ? 2.469 -12.664 -9.656 1 97.25 73 LEU A CA 1
ATOM 614 C C . LEU A 1 73 ? 3.342 -13.711 -10.336 1 97.25 73 LEU A C 1
ATOM 616 O O . LEU A 1 73 ? 4.082 -14.438 -9.672 1 97.25 73 LEU A O 1
ATOM 620 N N . GLU A 1 74 ? 3.246 -13.766 -11.617 1 96.06 74 GLU A N 1
ATOM 621 C CA . GLU A 1 74 ? 4.043 -14.719 -12.383 1 96.06 74 GLU A CA 1
ATOM 622 C C . GLU A 1 74 ? 5.535 -14.438 -12.227 1 96.06 74 GLU A C 1
ATOM 624 O O . GLU A 1 74 ? 6.328 -15.359 -12.008 1 96.06 74 GLU A O 1
ATOM 629 N N . LYS A 1 75 ? 5.875 -13.234 -12.352 1 97.19 75 LYS A N 1
ATOM 630 C CA . LYS A 1 75 ? 7.266 -12.844 -12.141 1 97.19 75 LYS A CA 1
ATOM 631 C C . LYS A 1 75 ? 7.734 -13.195 -10.734 1 97.19 75 LYS A C 1
ATOM 633 O O . LYS A 1 75 ? 8.859 -13.664 -10.547 1 97.19 75 LYS A O 1
ATOM 638 N N . SER A 1 76 ? 6.891 -12.938 -9.773 1 97 76 SER A N 1
ATOM 639 C CA . SER A 1 76 ? 7.211 -13.188 -8.367 1 97 76 SER A CA 1
ATOM 640 C C . SER A 1 76 ? 7.418 -14.672 -8.109 1 97 76 SER A C 1
ATOM 642 O O . SER A 1 76 ? 8.344 -15.062 -7.391 1 97 76 SER A O 1
ATOM 644 N N . ARG A 1 77 ? 6.543 -15.484 -8.656 1 94.69 77 ARG A N 1
ATOM 645 C CA . ARG A 1 77 ? 6.68 -16.922 -8.508 1 94.69 77 ARG A CA 1
ATOM 646 C C . ARG A 1 77 ? 8.008 -17.422 -9.078 1 94.69 77 ARG A C 1
ATOM 648 O O . ARG A 1 77 ? 8.695 -18.234 -8.461 1 94.69 77 ARG A O 1
ATOM 655 N N . ALA A 1 78 ? 8.32 -16.922 -10.25 1 94.06 78 ALA A N 1
ATOM 656 C CA . ALA A 1 78 ? 9.594 -17.281 -10.883 1 94.06 78 ALA A CA 1
ATOM 657 C C . ALA A 1 78 ? 10.773 -16.875 -10 1 94.06 78 ALA A C 1
ATOM 659 O O . ALA A 1 78 ? 11.719 -17.656 -9.836 1 94.06 78 ALA A O 1
ATOM 660 N N . PHE A 1 79 ? 10.766 -15.789 -9.43 1 94.12 79 PHE A N 1
ATOM 661 C CA . PHE A 1 79 ? 11.812 -15.258 -8.57 1 94.12 79 PHE A CA 1
ATOM 662 C C . PHE A 1 79 ? 11.977 -16.109 -7.324 1 94.12 79 PHE A C 1
ATOM 664 O O . PHE A 1 79 ? 13.094 -16.469 -6.949 1 94.12 79 PHE A O 1
ATOM 671 N N . LEU A 1 80 ? 10.852 -16.438 -6.688 1 93.19 80 LEU A N 1
ATOM 672 C CA . LEU A 1 80 ? 10.898 -17.172 -5.422 1 93.19 80 LEU A CA 1
ATOM 673 C C . LEU A 1 80 ? 11.273 -18.625 -5.645 1 93.19 80 LEU A C 1
ATOM 675 O O . LEU A 1 80 ? 11.852 -19.266 -4.762 1 93.19 80 LEU A O 1
ATOM 679 N N . LYS A 1 81 ? 10.883 -19.156 -6.777 1 88.31 81 LYS A N 1
ATOM 680 C CA . LYS A 1 81 ? 11.32 -20.5 -7.121 1 88.31 81 LYS A CA 1
ATOM 681 C C . LYS A 1 81 ? 12.836 -20.562 -7.277 1 88.31 81 LYS A C 1
ATOM 683 O O . LYS A 1 81 ? 13.469 -21.547 -6.883 1 88.31 81 LYS A O 1
ATOM 688 N N . SER A 1 82 ? 13.352 -19.516 -7.742 1 84.5 82 SER A N 1
ATOM 689 C CA . SER A 1 82 ? 14.805 -19.453 -7.934 1 84.5 82 SER A CA 1
ATOM 690 C C . SER A 1 82 ? 15.523 -19.219 -6.609 1 84.5 82 SER A C 1
ATOM 692 O O . SER A 1 82 ? 16.656 -19.672 -6.426 1 84.5 82 SER A O 1
ATOM 694 N N . SER A 1 83 ? 14.891 -18.469 -5.734 1 70.69 83 SER A N 1
ATOM 695 C CA . SER A 1 83 ? 15.508 -18.156 -4.449 1 70.69 83 SER A CA 1
ATOM 696 C C . SER A 1 83 ? 15.453 -19.344 -3.506 1 70.69 83 SER A C 1
ATOM 698 O O . SER A 1 83 ? 16.312 -19.5 -2.639 1 70.69 83 SER A O 1
ATOM 700 N N . ASN A 1 84 ? 14.391 -20.047 -3.475 1 62.69 84 ASN A N 1
ATOM 701 C CA . ASN A 1 84 ? 14.25 -21.219 -2.619 1 62.69 84 ASN A CA 1
ATOM 702 C C . ASN A 1 84 ? 15.016 -22.406 -3.176 1 62.69 84 ASN A C 1
ATOM 704 O O . ASN A 1 84 ? 14.969 -23.5 -2.607 1 62.69 84 ASN A O 1
ATOM 708 N N . LYS A 1 85 ? 15.555 -22.312 -4.426 1 52.12 85 LYS A N 1
ATOM 709 C CA . LYS A 1 85 ? 16.5 -23.328 -4.887 1 52.12 85 LYS A CA 1
ATOM 710 C C . LYS A 1 85 ? 17.891 -23.094 -4.312 1 52.12 85 LYS A C 1
ATOM 712 O O . LYS A 1 85 ? 18.328 -21.938 -4.191 1 52.12 85 LYS A O 1
ATOM 717 N N . MET B 1 1 ? -7.305 -15.305 6.609 1 52.38 1 MET B N 1
ATOM 718 C CA . MET B 1 1 ? -5.855 -15.312 6.797 1 52.38 1 MET B CA 1
ATOM 719 C C . MET B 1 1 ? -5.285 -13.898 6.707 1 52.38 1 MET B C 1
ATOM 721 O O . MET B 1 1 ? -5.695 -13.117 5.852 1 52.38 1 MET B O 1
ATOM 725 N N . GLN B 1 2 ? -4.902 -13.266 7.832 1 62.28 2 GLN B N 1
ATOM 726 C CA . GLN B 1 2 ? -4.277 -11.945 7.824 1 62.28 2 GLN B CA 1
ATOM 727 C C . GLN B 1 2 ? -2.793 -12.039 7.484 1 62.28 2 GLN B C 1
ATOM 729 O O . GLN B 1 2 ? -2.021 -12.648 8.227 1 62.28 2 GLN B O 1
ATOM 734 N N . LEU B 1 3 ? -2.457 -11.984 6.176 1 72.88 3 LEU B N 1
ATOM 735 C CA . LEU B 1 3 ? -1.038 -11.977 5.84 1 72.88 3 LEU B CA 1
ATOM 736 C C . LEU B 1 3 ? -0.317 -10.836 6.551 1 72.88 3 LEU B C 1
ATOM 738 O O . LEU B 1 3 ? -0.871 -9.75 6.703 1 72.88 3 LEU B O 1
ATOM 742 N N . GLU B 1 4 ? 0.627 -11.164 7.336 1 80 4 GLU B N 1
ATOM 743 C CA . GLU B 1 4 ? 1.396 -10.172 8.086 1 80 4 GLU B CA 1
ATOM 744 C C . GLU B 1 4 ? 2.256 -9.32 7.156 1 80 4 GLU B C 1
ATOM 746 O O . GLU B 1 4 ? 3.482 -9.312 7.273 1 80 4 GLU B O 1
ATOM 751 N N . ILE B 1 5 ? 1.688 -8.781 6.066 1 88 5 ILE B N 1
ATOM 752 C CA . ILE B 1 5 ? 2.418 -7.883 5.176 1 88 5 ILE B CA 1
ATOM 753 C C . ILE B 1 5 ? 1.806 -6.484 5.234 1 88 5 ILE B C 1
ATOM 755 O O . ILE B 1 5 ? 0.589 -6.336 5.379 1 88 5 ILE B O 1
ATOM 759 N N . ARG B 1 6 ? 2.66 -5.48 5.234 1 88.5 6 ARG B N 1
ATOM 760 C CA . ARG B 1 6 ? 2.227 -4.086 5.254 1 88.5 6 ARG B CA 1
ATOM 761 C C . ARG B 1 6 ? 3.129 -3.219 4.383 1 88.5 6 ARG B C 1
ATOM 763 O O . ARG B 1 6 ? 4.34 -3.443 4.32 1 88.5 6 ARG B O 1
ATOM 770 N N . ASN B 1 7 ? 2.455 -2.287 3.771 1 93.94 7 ASN B N 1
ATOM 771 C CA . ASN B 1 7 ? 3.279 -1.268 3.133 1 93.94 7 ASN B CA 1
ATOM 772 C C . ASN B 1 7 ? 3.986 -0.391 4.164 1 93.94 7 ASN B C 1
ATOM 774 O O . ASN B 1 7 ? 3.334 0.323 4.93 1 93.94 7 ASN B O 1
ATOM 778 N N . TYR B 1 8 ? 5.219 -0.37 4.109 1 91.62 8 TYR B N 1
ATOM 779 C CA . TYR B 1 8 ? 6.004 0.313 5.129 1 91.62 8 TYR B CA 1
ATOM 780 C C . TYR B 1 8 ? 5.715 1.809 5.133 1 91.62 8 TYR B C 1
ATOM 782 O O . TYR B 1 8 ? 5.707 2.445 6.188 1 91.62 8 TYR B O 1
ATOM 790 N N . TYR B 1 9 ? 5.473 2.383 4.043 1 94.5 9 TYR B N 1
ATOM 791 C CA . TYR B 1 9 ? 5.121 3.797 3.963 1 94.5 9 TYR B CA 1
ATOM 792 C C . TYR B 1 9 ? 3.857 4.094 4.762 1 94.5 9 TYR B C 1
ATOM 794 O O . TYR B 1 9 ? 3.709 5.18 5.32 1 94.5 9 TYR B O 1
ATOM 802 N N . GLU B 1 10 ? 2.994 3.154 4.77 1 93.88 10 GLU B N 1
ATOM 803 C CA . GLU B 1 10 ? 1.786 3.305 5.574 1 93.88 10 GLU B CA 1
ATOM 804 C C . GLU B 1 10 ? 2.119 3.387 7.062 1 93.88 10 GLU B C 1
ATOM 806 O O . GLU B 1 10 ? 1.598 4.246 7.773 1 93.88 10 GLU B O 1
ATOM 811 N N . VAL B 1 11 ? 3.023 2.545 7.453 1 91 11 VAL B N 1
ATOM 812 C CA . VAL B 1 11 ? 3.438 2.488 8.852 1 91 11 VAL B CA 1
ATOM 813 C C . VAL B 1 11 ? 4.129 3.795 9.234 1 91 11 VAL B C 1
ATOM 815 O O . VAL B 1 11 ? 3.771 4.418 10.242 1 91 11 VAL B O 1
ATOM 818 N N . LEU B 1 12 ? 5.066 4.156 8.453 1 92.12 12 LEU B N 1
ATOM 819 C CA . LEU B 1 12 ? 5.84 5.363 8.742 1 92.12 12 LEU B CA 1
ATOM 820 C C . LEU B 1 12 ? 4.938 6.59 8.766 1 92.12 12 LEU B C 1
ATOM 822 O O . LEU B 1 12 ? 5.102 7.469 9.617 1 92.12 12 LEU B O 1
ATOM 826 N N . LEU B 1 13 ? 3.986 6.684 7.855 1 95.94 13 LEU B N 1
ATOM 827 C CA . LEU B 1 13 ? 3.061 7.809 7.801 1 95.94 13 LEU B CA 1
ATOM 828 C C . LEU B 1 13 ? 2.244 7.906 9.086 1 95.94 13 LEU B C 1
ATOM 830 O O . LEU B 1 13 ? 2.133 8.984 9.68 1 95.94 13 LEU B O 1
ATOM 834 N N . LEU B 1 14 ? 1.729 6.812 9.516 1 93.5 14 LEU B N 1
ATOM 835 C CA . LEU B 1 14 ? 0.90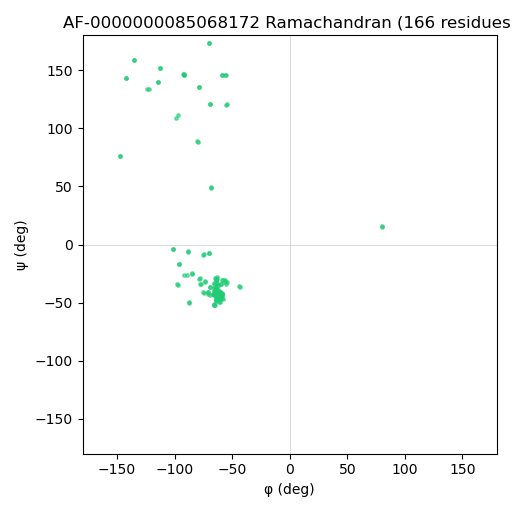5 6.801 10.719 1 93.5 14 LEU B CA 1
ATOM 836 C C . LEU B 1 14 ? 1.732 7.164 11.953 1 93.5 14 LEU B C 1
ATOM 838 O O . LEU B 1 14 ? 1.244 7.848 12.852 1 93.5 14 LEU B O 1
ATOM 842 N N . GLU B 1 15 ? 2.938 6.668 11.914 1 91.69 15 GLU B N 1
ATOM 843 C CA . GLU B 1 15 ? 3.84 7.027 13.008 1 91.69 15 GLU B CA 1
ATOM 844 C C . GLU B 1 15 ? 4.09 8.531 13.039 1 91.69 15 GLU B C 1
ATOM 846 O O . GLU B 1 15 ? 4.074 9.141 14.109 1 91.69 15 GLU B O 1
ATOM 851 N N . LEU B 1 16 ? 4.367 9.07 11.914 1 94.31 16 LEU B N 1
ATOM 852 C CA . LEU B 1 16 ? 4.621 10.5 11.812 1 94.31 16 LEU B CA 1
ATOM 853 C C . LEU B 1 16 ? 3.4 11.305 12.258 1 94.31 16 LEU B C 1
ATOM 855 O O . LEU B 1 16 ? 3.527 12.266 13.016 1 94.31 16 LEU B O 1
ATOM 859 N N . LEU B 1 17 ? 2.225 10.906 11.836 1 94.94 17 LEU B N 1
ATOM 860 C CA . LEU B 1 17 ? 0.99 11.586 12.211 1 94.94 17 LEU B CA 1
ATOM 861 C C . LEU B 1 17 ? 0.725 11.453 13.711 1 94.94 17 LEU B C 1
ATOM 863 O O . LEU B 1 17 ? 0.26 12.398 14.352 1 94.94 17 LEU B O 1
ATOM 867 N N . SER B 1 18 ? 1.005 10.297 14.203 1 93.69 18 SER B N 1
ATOM 868 C CA . SER B 1 18 ? 0.847 10.062 15.633 1 93.69 18 SER B CA 1
ATOM 869 C C . SER B 1 18 ? 1.797 10.938 16.438 1 93.69 18 SER B C 1
ATOM 871 O O . SER B 1 18 ? 1.385 11.57 17.422 1 93.69 18 SER B O 1
ATOM 873 N N . ASP B 1 19 ? 3.059 10.922 16.031 1 93.06 19 ASP B N 1
ATOM 874 C CA . ASP B 1 19 ? 4.09 11.695 16.719 1 93.06 19 ASP B CA 1
ATOM 875 C C . ASP B 1 19 ? 3.732 13.18 16.734 1 93.06 19 ASP B C 1
ATOM 877 O O . ASP B 1 19 ? 4.047 13.883 17.703 1 93.06 19 ASP B O 1
ATOM 881 N N . GLU B 1 20 ? 3.033 13.609 15.727 1 91.5 20 GLU B N 1
ATOM 882 C CA . GLU B 1 20 ? 2.641 15.016 15.625 1 91.5 20 GLU B CA 1
ATOM 883 C C . GLU B 1 20 ? 1.314 15.266 16.328 1 91.5 20 GLU B C 1
ATOM 885 O O . GLU B 1 20 ? 0.848 16.406 16.406 1 91.5 20 GLU B O 1
ATOM 890 N N . GLY B 1 21 ? 0.657 14.211 16.812 1 90.94 21 GLY B N 1
ATOM 891 C CA . GLY B 1 21 ? -0.595 14.336 17.547 1 90.94 21 GLY B CA 1
ATOM 892 C C . GLY B 1 21 ? -1.797 14.523 16.641 1 90.94 21 GLY B C 1
ATOM 893 O O . GLY B 1 21 ? -2.883 14.875 17.094 1 90.94 21 GLY B O 1
ATOM 894 N N . LEU B 1 22 ? -1.646 14.25 15.422 1 90.06 22 LEU B N 1
ATOM 895 C CA . LEU B 1 22 ? -2.682 14.555 14.445 1 90.06 22 LEU B CA 1
ATOM 896 C C . LEU B 1 22 ? -3.723 13.445 14.391 1 90.06 22 LEU B C 1
ATOM 898 O O . LEU B 1 22 ? -4.875 13.68 14.016 1 90.06 22 LEU B O 1
ATOM 902 N N . LEU B 1 23 ? -3.355 12.289 14.758 1 89.56 23 LEU B N 1
ATOM 903 C CA . LEU B 1 23 ? -4.273 11.156 14.719 1 89.56 23 LEU B CA 1
ATOM 904 C C . LEU B 1 23 ? -5.426 11.352 15.695 1 89.56 23 LEU B C 1
ATOM 906 O O . LEU B 1 23 ? -6.547 10.906 15.438 1 89.56 23 LEU B O 1
ATOM 910 N N . ASP B 1 24 ? -5.117 12.102 16.766 1 88.69 24 ASP B N 1
ATOM 911 C CA . ASP B 1 24 ? -6.121 12.32 17.797 1 88.69 24 ASP B CA 1
ATOM 912 C C . ASP B 1 24 ? -6.852 13.641 17.594 1 88.69 24 ASP B C 1
ATOM 914 O O . ASP B 1 24 ? -7.949 13.836 18.125 1 88.69 24 ASP B O 1
ATOM 918 N N . GLU B 1 25 ? -6.316 14.43 16.844 1 89.88 25 GLU B N 1
ATOM 919 C CA . GLU B 1 25 ? -6.832 15.789 16.734 1 89.88 25 GLU B CA 1
ATOM 920 C C . GLU B 1 25 ? -7.746 15.93 15.516 1 89.88 25 GLU B C 1
ATOM 922 O O . GLU B 1 25 ? -8.742 16.656 15.57 1 89.88 25 GLU B O 1
ATOM 927 N N . LEU B 1 26 ? -7.434 15.234 14.5 1 90.25 26 LEU B N 1
ATOM 928 C CA . LEU B 1 26 ? -8.164 15.406 13.242 1 90.25 26 LEU B CA 1
ATOM 929 C C . LEU B 1 26 ? -9.328 14.422 13.156 1 90.25 26 LEU B C 1
ATOM 931 O O . LEU B 1 26 ? -9.25 13.312 13.688 1 90.25 26 LEU B O 1
ATOM 935 N N . PRO B 1 27 ? -10.406 14.906 12.5 1 91.25 27 PRO B N 1
ATOM 936 C CA . PRO B 1 27 ? -11.508 13.961 12.25 1 91.25 27 PRO B CA 1
ATOM 937 C C . PRO B 1 27 ? -11.07 12.75 11.43 1 91.25 27 PRO B C 1
ATOM 939 O O . PRO B 1 27 ? -10.242 12.883 10.523 1 91.25 27 PRO B O 1
ATOM 942 N N . GLU B 1 28 ? -11.641 11.672 11.719 1 89.06 28 GLU B N 1
ATOM 943 C CA . GLU B 1 28 ? -11.266 10.398 11.102 1 89.06 28 GLU B CA 1
ATOM 944 C C . GLU B 1 28 ? -11.422 10.453 9.586 1 89.06 28 GLU B C 1
ATOM 946 O O . GLU B 1 28 ? -10.578 9.93 8.852 1 89.06 28 GLU B O 1
ATOM 951 N N . ASP B 1 29 ? -12.555 11.078 9.117 1 88.56 29 ASP B N 1
ATOM 952 C CA . ASP B 1 29 ? -12.812 11.156 7.684 1 88.56 29 ASP B CA 1
ATOM 953 C C . ASP B 1 29 ? -11.727 11.961 6.973 1 88.56 29 ASP B C 1
ATOM 955 O O . ASP B 1 29 ? -11.281 11.586 5.887 1 88.56 29 ASP B O 1
ATOM 959 N N . TYR B 1 30 ? -11.398 13.039 7.586 1 92 30 TYR B N 1
ATOM 960 C CA . TYR B 1 30 ? -10.344 13.859 7.008 1 92 30 TYR B CA 1
ATOM 961 C C . TYR B 1 30 ? -9.016 13.109 7.004 1 92 30 TYR B C 1
ATOM 963 O O . TYR B 1 30 ? -8.281 13.148 6.016 1 92 30 TYR B O 1
ATOM 971 N N . LEU B 1 31 ? -8.68 12.438 8.078 1 93 31 LEU B N 1
ATOM 972 C CA . LEU B 1 31 ? -7.43 11.688 8.219 1 93 31 LEU B CA 1
ATOM 973 C C . LEU B 1 31 ? -7.328 10.602 7.156 1 93 31 LEU B C 1
ATOM 975 O O . LEU B 1 31 ? -6.27 10.406 6.562 1 93 31 LEU B O 1
ATOM 979 N N . ALA B 1 32 ? -8.445 9.914 7 1 92.56 32 ALA B N 1
ATOM 980 C CA . ALA B 1 32 ? -8.477 8.867 5.984 1 92.56 32 ALA B CA 1
ATOM 981 C C . ALA B 1 32 ? -8.18 9.438 4.602 1 92.56 32 ALA B C 1
ATOM 983 O O . ALA B 1 32 ? -7.375 8.883 3.85 1 92.56 32 ALA B O 1
ATOM 984 N N . ASP B 1 33 ? -8.805 10.57 4.32 1 92.62 33 ASP B N 1
ATOM 985 C CA . ASP B 1 33 ? -8.562 11.227 3.039 1 92.62 33 ASP B CA 1
ATOM 986 C C . ASP B 1 33 ? -7.105 11.664 2.916 1 92.62 33 ASP B C 1
ATOM 988 O O . ASP B 1 33 ? -6.473 11.453 1.882 1 92.62 33 ASP B O 1
ATOM 992 N N . LEU B 1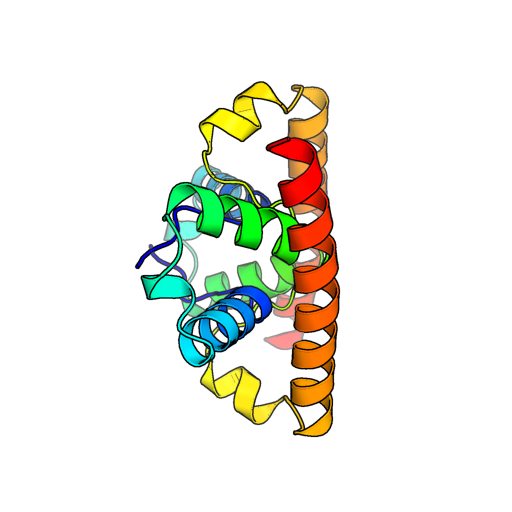 34 ? -6.699 12.25 3.973 1 95.06 34 LEU B N 1
ATOM 993 C CA . LEU B 1 34 ? -5.324 12.734 3.994 1 95.06 34 LEU B CA 1
ATOM 994 C C . LEU B 1 34 ? -4.344 11.586 3.768 1 95.06 34 LEU B C 1
ATOM 996 O O . LEU B 1 34 ? -3.432 11.695 2.943 1 95.06 34 LEU B O 1
ATOM 1000 N N . CYS B 1 35 ? -4.512 10.484 4.43 1 95.88 35 CYS B N 1
ATOM 1001 C CA . CYS B 1 35 ? -3.629 9.336 4.312 1 95.88 35 CYS B CA 1
ATOM 1002 C C . CYS B 1 35 ? -3.701 8.734 2.912 1 95.88 35 CYS B C 1
ATOM 1004 O O . CYS B 1 35 ? -2.674 8.375 2.328 1 95.88 35 CYS B O 1
ATOM 1006 N N . CYS B 1 36 ? -4.914 8.617 2.4 1 94.94 36 CYS B N 1
ATOM 1007 C CA . CYS B 1 36 ? -5.09 8.039 1.073 1 94.94 36 CYS B CA 1
ATOM 1008 C C . CYS B 1 36 ? -4.367 8.867 0.019 1 94.94 36 CYS B C 1
ATOM 1010 O O . CYS B 1 36 ? -3.596 8.336 -0.779 1 94.94 36 CYS B O 1
ATOM 1012 N N . VAL B 1 37 ? -4.602 10.18 0.056 1 95.31 37 VAL B N 1
ATOM 1013 C CA . VAL B 1 37 ? -3.996 11.07 -0.931 1 95.31 37 VAL B CA 1
ATOM 1014 C C . VAL B 1 37 ? -2.477 11.055 -0.781 1 95.31 37 VAL B C 1
ATOM 1016 O O . VAL B 1 37 ? -1.749 11.062 -1.775 1 95.31 37 VAL B O 1
ATOM 1019 N N . THR B 1 38 ? -2.027 11.016 0.42 1 97.88 38 THR B N 1
ATOM 1020 C CA . THR B 1 38 ? -0.593 11.008 0.687 1 97.88 38 THR B CA 1
ATOM 1021 C C . THR B 1 38 ? 0.051 9.727 0.166 1 97.88 38 THR B C 1
ATOM 1023 O O . THR B 1 38 ? 1.019 9.781 -0.596 1 97.88 38 THR B O 1
ATOM 1026 N N . LEU B 1 39 ? -0.522 8.617 0.558 1 97.69 39 LEU B N 1
ATOM 1027 C CA . LEU B 1 39 ? 0.043 7.316 0.207 1 97.69 39 LEU B CA 1
ATOM 1028 C C . LEU B 1 39 ? 0.018 7.102 -1.303 1 97.69 39 LEU B C 1
ATOM 1030 O O . LEU B 1 39 ? 0.91 6.457 -1.857 1 97.69 39 LEU B O 1
ATOM 1034 N N . ASN B 1 40 ? -0.945 7.672 -1.964 1 96.94 40 ASN B N 1
ATOM 1035 C CA . ASN B 1 40 ? -1.066 7.516 -3.41 1 96.94 40 ASN B CA 1
ATOM 1036 C C . ASN B 1 40 ? 0.047 8.25 -4.148 1 96.94 40 ASN B C 1
ATOM 1038 O O . ASN B 1 40 ? 0.236 8.055 -5.352 1 96.94 40 ASN B O 1
ATOM 1042 N N . GLN B 1 41 ? 0.836 9.008 -3.471 1 97.5 41 GLN B N 1
ATOM 1043 C CA . GLN B 1 41 ? 1.959 9.734 -4.059 1 97.5 41 GLN B CA 1
ATOM 1044 C C . GLN B 1 41 ? 3.279 9.016 -3.787 1 97.5 41 GLN B C 1
ATOM 1046 O O . GLN B 1 41 ? 4.332 9.445 -4.258 1 97.5 41 GLN B O 1
ATOM 1051 N N . LEU B 1 42 ? 3.279 7.973 -3.055 1 98.06 42 LEU B N 1
ATOM 1052 C CA . LEU B 1 42 ? 4.484 7.312 -2.564 1 98.06 42 LEU B CA 1
ATOM 1053 C C . LEU B 1 42 ? 4.648 5.938 -3.199 1 98.06 42 LEU B C 1
ATOM 1055 O O . LEU B 1 42 ? 3.664 5.32 -3.615 1 98.06 42 LEU B O 1
ATOM 1059 N N . PRO B 1 43 ? 5.879 5.52 -3.312 1 96.19 43 PRO B N 1
ATOM 1060 C CA . PRO B 1 43 ? 6.086 4.164 -3.83 1 96.19 43 PRO B CA 1
ATOM 1061 C C . PRO B 1 43 ? 5.648 3.084 -2.846 1 96.19 43 PRO B C 1
ATOM 1063 O O . PRO B 1 43 ? 5.211 3.396 -1.734 1 96.19 43 PRO B O 1
ATOM 1066 N N . VAL B 1 44 ? 5.699 1.876 -3.326 1 96.19 44 VAL B N 1
ATOM 1067 C CA . VAL B 1 44 ? 5.391 0.743 -2.459 1 96.19 44 VAL B CA 1
ATOM 1068 C C . VAL B 1 44 ? 6.676 0.221 -1.819 1 96.19 44 VAL B C 1
ATOM 1070 O O . VAL B 1 44 ? 7.75 0.278 -2.428 1 96.19 44 VAL B O 1
ATOM 1073 N N . ARG B 1 45 ? 6.551 -0.243 -0.597 1 93.25 45 ARG B N 1
ATOM 1074 C CA . ARG B 1 45 ? 7.57 -0.985 0.137 1 93.25 45 ARG B CA 1
ATOM 1075 C C . ARG B 1 45 ? 6.934 -2.002 1.079 1 93.25 45 ARG B C 1
ATOM 1077 O O . ARG B 1 45 ? 6.859 -1.773 2.289 1 93.25 45 ARG B O 1
ATOM 1084 N N . TYR B 1 46 ? 6.5 -3.023 0.506 1 93.44 46 TYR B N 1
ATOM 1085 C CA . TYR B 1 46 ? 5.859 -4.047 1.323 1 93.44 46 TYR B CA 1
ATOM 1086 C C . TYR B 1 46 ? 6.898 -4.906 2.035 1 93.44 46 TYR B C 1
ATOM 1088 O O . TYR B 1 46 ? 7.855 -5.375 1.414 1 93.44 46 TYR B O 1
ATOM 1096 N N . ILE B 1 47 ? 6.625 -5.117 3.219 1 89 47 ILE B N 1
ATOM 1097 C CA . ILE B 1 47 ? 7.508 -5.918 4.059 1 89 47 ILE B CA 1
ATOM 1098 C C . ILE B 1 47 ? 6.684 -6.906 4.879 1 89 47 ILE B C 1
ATOM 1100 O O . ILE B 1 47 ? 5.48 -6.711 5.074 1 89 47 ILE B O 1
ATOM 1104 N N . ARG B 1 48 ? 7.289 -7.992 5.371 1 84.88 48 ARG B N 1
ATOM 1105 C CA . ARG B 1 48 ? 6.609 -8.953 6.234 1 84.88 48 ARG B CA 1
ATOM 1106 C C . ARG B 1 48 ? 6.715 -8.539 7.699 1 84.88 48 ARG B C 1
ATOM 1108 O O . ARG B 1 48 ? 5.707 -8.5 8.414 1 84.88 48 ARG B O 1
ATOM 1115 N N . HIS B 1 49 ? 7.926 -8.227 8.141 1 77.69 49 HIS B N 1
ATOM 1116 C CA . HIS B 1 49 ? 8.164 -7.859 9.531 1 77.69 49 HIS B CA 1
ATOM 1117 C C . HIS B 1 49 ? 8.836 -6.492 9.633 1 77.69 49 HIS B C 1
ATOM 1119 O O . HIS B 1 49 ? 9.742 -6.184 8.859 1 77.69 49 HIS B O 1
ATOM 1125 N N . LEU B 1 50 ? 8.211 -5.789 10.57 1 68.94 50 LEU B N 1
ATOM 1126 C CA . LEU B 1 50 ? 8.797 -4.469 10.789 1 68.94 50 LEU B CA 1
ATOM 1127 C C . LEU B 1 50 ? 10.281 -4.578 11.102 1 68.94 50 LEU B C 1
ATOM 1129 O O . LEU B 1 50 ? 11.062 -3.697 10.734 1 68.94 50 LEU B O 1
ATOM 1133 N N . VAL B 1 51 ? 10.578 -5.629 11.734 1 65.94 51 VAL B N 1
ATOM 1134 C CA . VAL B 1 51 ? 11.977 -5.828 12.109 1 65.94 51 VAL B CA 1
ATOM 1135 C C . VAL B 1 51 ? 12.836 -5.953 10.852 1 65.94 51 VAL B C 1
ATOM 1137 O O . VAL B 1 51 ? 14.023 -5.625 10.867 1 65.94 51 VAL B O 1
ATOM 1140 N N . ASP B 1 52 ? 12.203 -6.418 9.867 1 62.75 52 ASP B N 1
ATOM 1141 C CA . ASP B 1 52 ? 12.922 -6.574 8.609 1 62.75 52 ASP B CA 1
ATOM 1142 C C . ASP B 1 52 ? 13.328 -5.219 8.039 1 62.75 52 ASP B C 1
ATOM 1144 O O . ASP B 1 52 ? 14.289 -5.129 7.266 1 62.75 52 ASP B O 1
ATOM 1148 N N . THR B 1 53 ? 12.555 -4.25 8.234 1 64.88 53 THR B N 1
ATOM 1149 C CA . THR B 1 53 ? 12.883 -2.92 7.73 1 64.88 53 THR B CA 1
ATOM 1150 C C . THR B 1 53 ? 14.047 -2.312 8.508 1 64.88 53 THR B C 1
ATOM 1152 O O . THR B 1 53 ? 14.898 -1.633 7.934 1 64.88 53 THR B O 1
ATOM 1155 N N . TYR B 1 54 ? 13.867 -2.566 9.867 1 57.59 54 TYR B N 1
ATOM 1156 C CA . TYR B 1 54 ? 14.914 -1.96 10.68 1 57.59 54 TYR B CA 1
ATOM 1157 C C . TYR B 1 54 ? 16.297 -2.438 10.227 1 57.59 54 TYR B C 1
ATOM 1159 O O . TYR B 1 54 ? 17.25 -1.671 10.242 1 57.59 54 TYR B O 1
ATOM 1167 N N . PHE B 1 55 ? 16.234 -3.604 9.797 1 56 55 PHE B N 1
ATOM 1168 C CA . PHE B 1 55 ? 17.547 -4.137 9.477 1 56 55 PHE B CA 1
ATOM 1169 C C . PHE B 1 55 ? 18.047 -3.609 8.141 1 56 55 PHE B C 1
ATOM 1171 O O . PHE B 1 55 ? 19.234 -3.393 7.949 1 56 55 PHE B O 1
ATOM 1178 N N . PHE B 1 56 ? 17.125 -3.359 7.41 1 56.75 56 PHE B N 1
ATOM 1179 C CA . PHE B 1 56 ? 17.547 -3.07 6.043 1 56.75 56 PHE B CA 1
ATOM 1180 C C . PHE B 1 56 ? 17.766 -1.572 5.848 1 56.75 56 PHE B C 1
ATOM 1182 O O . PHE B 1 56 ? 18.562 -1.156 5.012 1 56.75 56 PHE B O 1
ATOM 1189 N N . GLU B 1 57 ? 17.031 -0.969 6.68 1 62.22 57 GLU B N 1
ATOM 1190 C CA . GLU B 1 57 ? 17.094 0.433 6.277 1 62.22 57 GLU B CA 1
ATOM 1191 C C . GLU B 1 57 ? 18.125 1.203 7.094 1 62.22 57 GLU B C 1
ATOM 1193 O O . GLU B 1 57 ? 18.125 1.147 8.32 1 62.22 57 GLU B O 1
ATOM 1198 N N . ASP B 1 58 ? 19.125 1.533 6.324 1 75.94 58 ASP B N 1
ATOM 1199 C CA . ASP B 1 58 ? 20.078 2.492 6.891 1 75.94 58 ASP B CA 1
ATOM 1200 C C . ASP B 1 58 ? 19.359 3.773 7.32 1 75.94 58 ASP B C 1
ATOM 1202 O O . ASP B 1 58 ? 18.297 4.109 6.789 1 75.94 58 ASP B O 1
ATOM 1206 N N . TYR B 1 59 ? 19.875 4.332 8.391 1 79.69 59 TYR B N 1
ATOM 1207 C CA . TYR B 1 59 ? 19.344 5.582 8.906 1 79.69 59 TYR B CA 1
ATOM 1208 C C . TYR B 1 59 ? 19.094 6.582 7.785 1 79.69 59 TYR B C 1
ATOM 1210 O O . TYR B 1 59 ? 18.062 7.258 7.766 1 79.69 59 TYR B O 1
ATOM 1218 N N . ASN B 1 60 ? 19.938 6.535 6.855 1 86.44 60 ASN B N 1
ATOM 1219 C CA . ASN B 1 60 ? 19.812 7.473 5.742 1 86.44 60 ASN B CA 1
ATOM 1220 C C . ASN B 1 60 ? 18.578 7.152 4.887 1 86.44 60 ASN B C 1
ATOM 1222 O O . ASN B 1 60 ? 17.875 8.055 4.445 1 86.44 60 ASN B O 1
ATOM 1226 N N . GLU B 1 61 ? 18.281 5.906 4.711 1 87.94 61 GLU B N 1
ATOM 1227 C CA . GLU B 1 61 ? 17.125 5.508 3.92 1 87.94 61 GLU B CA 1
ATOM 1228 C C . GLU B 1 61 ? 15.828 5.824 4.648 1 87.94 61 GLU B C 1
ATOM 1230 O O . GLU B 1 61 ? 14.867 6.305 4.039 1 87.94 61 GLU B O 1
ATOM 1235 N N . LEU B 1 62 ? 15.898 5.551 5.887 1 88.12 62 LEU B N 1
ATOM 1236 C CA . LEU B 1 62 ? 14.727 5.848 6.707 1 88.12 62 LEU B CA 1
ATOM 1237 C C . LEU B 1 62 ? 14.406 7.336 6.684 1 88.12 62 LEU B C 1
ATOM 1239 O O . LEU B 1 62 ? 13.25 7.727 6.523 1 88.12 62 LEU B O 1
ATOM 1243 N N . GLN B 1 63 ? 15.445 8.133 6.805 1 91.06 63 GLN B N 1
ATOM 1244 C CA . GLN B 1 63 ? 15.258 9.578 6.785 1 91.06 63 GLN B CA 1
ATOM 1245 C C . GLN B 1 63 ? 14.75 10.055 5.426 1 91.06 63 GLN B C 1
ATOM 1247 O O . GLN B 1 63 ? 13.914 10.945 5.348 1 91.06 63 GLN B O 1
ATOM 1252 N N . ARG B 1 64 ? 15.227 9.422 4.438 1 93.12 64 ARG B N 1
ATOM 1253 C CA . ARG B 1 64 ? 14.773 9.758 3.092 1 93.12 64 ARG B CA 1
ATOM 1254 C C . ARG B 1 64 ? 13.289 9.438 2.922 1 93.12 64 ARG B C 1
ATOM 1256 O O . ARG B 1 64 ? 12.539 10.242 2.365 1 93.12 64 ARG B O 1
ATOM 1263 N N . MET B 1 65 ? 12.922 8.289 3.418 1 93.69 65 MET B N 1
ATOM 1264 C CA . MET B 1 65 ? 11.516 7.887 3.322 1 93.69 65 MET B CA 1
ATOM 1265 C C . MET B 1 65 ? 10.625 8.844 4.102 1 93.69 65 MET B C 1
ATOM 1267 O O . MET B 1 65 ? 9.562 9.25 3.613 1 93.69 65 MET B O 1
ATOM 1271 N N . LYS B 1 66 ? 11.102 9.219 5.262 1 94.19 66 LYS B N 1
ATOM 1272 C CA . LYS B 1 66 ? 10.336 10.172 6.066 1 94.19 66 LYS B CA 1
ATOM 1273 C C . LYS B 1 66 ? 10.203 11.516 5.355 1 94.19 66 LYS B C 1
ATOM 1275 O O . LYS B 1 66 ? 9.148 12.141 5.391 1 94.19 66 LYS B O 1
ATOM 1280 N N . ASP B 1 67 ? 11.273 11.883 4.742 1 96.44 67 ASP B N 1
ATOM 1281 C CA . ASP B 1 67 ? 11.258 13.133 3.99 1 96.44 67 ASP B CA 1
ATOM 1282 C C . ASP B 1 67 ? 10.273 13.062 2.828 1 96.44 67 ASP B C 1
ATOM 1284 O O . ASP B 1 67 ? 9.547 14.023 2.559 1 96.44 67 ASP B O 1
ATOM 1288 N N . GLU B 1 68 ? 10.227 11.961 2.143 1 97.12 68 GLU B N 1
ATOM 1289 C CA . GLU B 1 68 ? 9.281 11.75 1.05 1 97.12 68 GLU B CA 1
ATOM 1290 C C . GLU B 1 68 ? 7.84 11.82 1.546 1 97.12 68 GLU B C 1
ATOM 1292 O O . GLU B 1 68 ? 6.98 12.414 0.894 1 97.12 68 GLU B O 1
ATOM 1297 N N . ILE B 1 69 ? 7.637 11.258 2.693 1 97.94 69 ILE B N 1
ATOM 1298 C CA . ILE B 1 69 ? 6.297 11.258 3.275 1 97.94 69 ILE B CA 1
ATOM 1299 C C . ILE B 1 69 ? 5.895 12.688 3.639 1 97.94 69 ILE B C 1
ATOM 1301 O O . ILE B 1 69 ? 4.766 13.102 3.369 1 97.94 69 ILE B O 1
ATOM 1305 N N . GLN B 1 70 ? 6.828 13.391 4.207 1 97.19 70 GLN B N 1
ATOM 1306 C CA . GLN B 1 70 ? 6.539 14.758 4.609 1 97.19 70 GLN B CA 1
ATOM 1307 C C . GLN B 1 70 ? 6.184 15.625 3.404 1 97.19 70 GLN B C 1
ATOM 1309 O O . GLN B 1 70 ? 5.242 16.422 3.459 1 97.19 70 GLN B O 1
ATOM 1314 N N . LYS B 1 71 ? 6.934 15.445 2.381 1 98.19 71 LYS B N 1
ATOM 1315 C CA . LYS B 1 71 ? 6.645 16.188 1.154 1 98.19 71 LYS B CA 1
ATOM 1316 C C . LYS B 1 71 ? 5.266 15.828 0.61 1 98.19 71 LYS B C 1
ATOM 1318 O O . LYS B 1 71 ? 4.484 16.719 0.253 1 98.19 71 LYS B O 1
ATOM 1323 N N . ALA B 1 72 ? 4.984 14.555 0.557 1 98.19 72 ALA B N 1
ATOM 1324 C CA . ALA B 1 72 ? 3.689 14.078 0.074 1 98.19 72 ALA B CA 1
ATOM 1325 C C . ALA B 1 72 ? 2.555 14.578 0.96 1 98.19 72 ALA B C 1
ATOM 1327 O O . ALA B 1 72 ? 1.485 14.938 0.464 1 98.19 72 ALA B O 1
ATOM 1328 N N . LEU B 1 73 ? 2.77 14.57 2.26 1 97.31 73 LEU B N 1
ATOM 1329 C CA . LEU B 1 73 ? 1.78 15.023 3.23 1 97.31 73 LEU B CA 1
ATOM 1330 C C . LEU B 1 73 ? 1.451 16.5 3.02 1 97.31 73 LEU B C 1
ATOM 1332 O O . LEU B 1 73 ? 0.282 16.891 3.049 1 97.31 73 LEU B O 1
ATOM 1336 N N . GLU B 1 74 ? 2.465 17.266 2.816 1 96.06 74 GLU B N 1
ATOM 1337 C CA . GLU B 1 74 ? 2.271 18.688 2.588 1 96.06 74 GLU B CA 1
ATOM 1338 C C . GLU B 1 74 ? 1.467 18.938 1.315 1 96.06 74 GLU B C 1
ATOM 1340 O O . GLU B 1 74 ? 0.537 19.75 1.313 1 96.06 74 GLU B O 1
ATOM 1345 N N . LYS B 1 75 ? 1.823 18.281 0.312 1 97.19 75 LYS B N 1
ATOM 1346 C CA . LYS B 1 75 ? 1.072 18.375 -0.937 1 97.19 75 LYS B CA 1
ATOM 1347 C C . LYS B 1 75 ? -0.382 17.953 -0.738 1 97.19 75 LYS B C 1
ATOM 1349 O O . LYS B 1 75 ? -1.293 18.594 -1.279 1 97.19 75 LYS B O 1
ATOM 1354 N N . SER B 1 76 ? -0.577 16.891 -0.002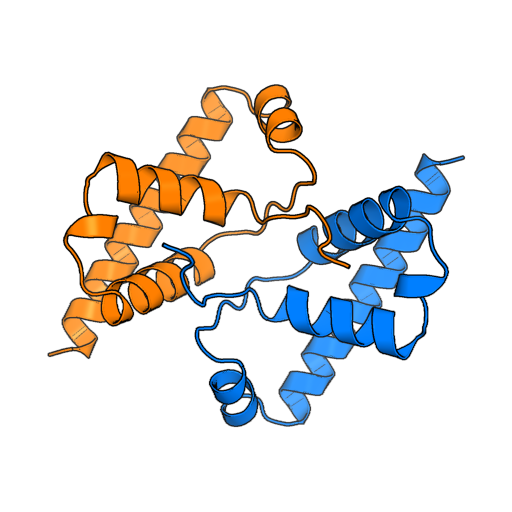 1 97 76 SER B N 1
ATOM 1355 C CA . SER B 1 76 ? -1.908 16.344 0.246 1 97 76 SER B CA 1
ATOM 1356 C C . SER B 1 76 ? -2.768 17.328 1.033 1 97 76 SER B C 1
ATOM 1358 O O . SER B 1 76 ? -3.947 17.516 0.727 1 97 76 SER B O 1
ATOM 1360 N N . ARG B 1 77 ? -2.193 17.922 2.037 1 94.69 77 ARG B N 1
ATOM 1361 C CA . ARG B 1 77 ? -2.908 18.906 2.832 1 94.69 77 ARG B CA 1
ATOM 1362 C C . ARG B 1 77 ? -3.359 20.078 1.965 1 94.69 77 ARG B C 1
ATOM 1364 O O . ARG B 1 77 ? -4.496 20.547 2.08 1 94.69 77 ARG B O 1
ATOM 1371 N N . ALA B 1 78 ? -2.449 20.547 1.146 1 94.12 78 ALA B N 1
ATOM 1372 C CA . ALA B 1 78 ? -2.773 21.641 0.239 1 94.12 78 ALA B CA 1
ATOM 1373 C C . ALA B 1 78 ? -3.924 21.266 -0.69 1 94.12 78 ALA B C 1
ATOM 1375 O O . ALA B 1 78 ? -4.836 22.062 -0.916 1 94.12 78 ALA B O 1
ATOM 1376 N N . PHE B 1 79 ? -3.938 20.141 -1.178 1 94.38 79 PHE B N 1
ATOM 1377 C CA . PHE B 1 79 ? -4.949 19.625 -2.092 1 94.38 79 PHE B CA 1
ATOM 1378 C C . PHE B 1 79 ? -6.309 19.547 -1.404 1 94.38 79 PHE B C 1
ATOM 1380 O O . PHE B 1 79 ? -7.32 19.984 -1.96 1 94.38 79 PHE B O 1
ATOM 1387 N N . LEU B 1 80 ? -6.328 19 -0.207 1 93.38 80 LEU B N 1
ATOM 1388 C CA . LEU B 1 80 ? -7.582 18.766 0.499 1 93.38 80 LEU B CA 1
ATOM 1389 C C . LEU B 1 80 ? -8.156 20.078 1.025 1 93.38 80 LEU B C 1
ATOM 1391 O O . LEU B 1 80 ? -9.375 20.219 1.178 1 93.38 80 LEU B O 1
ATOM 1395 N N . LYS B 1 81 ? -7.281 20.984 1.37 1 88.38 81 LYS B N 1
ATOM 1396 C CA . LYS B 1 81 ? -7.754 22.312 1.755 1 88.38 81 LYS B CA 1
ATOM 1397 C C . LYS B 1 81 ? -8.461 23 0.593 1 88.38 81 LYS B C 1
ATOM 1399 O O . LYS B 1 81 ? -9.461 23.688 0.792 1 88.38 81 LYS B O 1
ATOM 1404 N N . SER B 1 82 ? -7.988 22.719 -0.548 1 84.56 82 SER B N 1
ATOM 1405 C CA . SER B 1 82 ? -8.586 23.328 -1.735 1 84.56 82 SER B CA 1
ATOM 1406 C C . SER B 1 82 ? -9.891 22.625 -2.107 1 84.56 82 SER B C 1
ATOM 1408 O O . SER B 1 82 ? -10.797 23.25 -2.66 1 84.56 82 SER B O 1
ATOM 1410 N N . SER B 1 83 ? -9.953 21.328 -1.876 1 70.75 83 SER B N 1
ATOM 1411 C CA . SER B 1 83 ? -11.141 20.562 -2.225 1 70.75 83 SER B CA 1
ATOM 1412 C C . SER B 1 83 ? -12.273 20.828 -1.241 1 70.75 83 SER B C 1
ATOM 1414 O O . SER B 1 83 ? -13.453 20.734 -1.602 1 70.75 83 SER B O 1
ATOM 1416 N N . ASN B 1 84 ? -11.992 20.906 -0.002 1 62.06 84 ASN B N 1
ATOM 1417 C CA . ASN B 1 84 ? -13.008 21.188 1.009 1 62.06 84 ASN B CA 1
ATOM 1418 C C . ASN B 1 84 ? -13.43 22.656 0.989 1 62.06 84 ASN B C 1
ATOM 1420 O O . ASN B 1 84 ? -14.25 23.078 1.808 1 62.06 84 ASN B O 1
ATOM 1424 N N . LYS B 1 85 ? -12.734 23.531 0.215 1 51.47 85 LYS B N 1
ATOM 1425 C CA . LYS B 1 85 ? -13.258 24.875 -0.022 1 51.47 85 LYS B CA 1
ATOM 1426 C C . LYS B 1 85 ? -14.32 24.875 -1.114 1 51.47 85 LYS B C 1
ATOM 1428 O O . LYS B 1 85 ? -14.188 24.172 -2.113 1 51.47 85 LYS B O 1
#

Solvent-accessible surface area (backbone atoms only — not comparable to full-atom values): 9448 Å² total; per-residue (Å²): 134,84,65,64,61,44,46,45,60,59,53,53,49,52,47,52,34,47,74,71,47,44,67,79,69,46,56,66,71,58,48,43,49,44,48,30,53,19,50,50,71,41,80,63,45,46,38,66,45,74,68,57,47,61,69,64,43,47,71,67,52,50,51,49,51,52,49,52,48,51,54,33,42,52,54,28,51,56,52,50,55,57,66,77,94,135,84,66,63,59,46,48,45,59,58,54,54,48,50,49,52,36,47,76,70,48,43,67,80,68,46,57,67,71,59,49,45,50,44,50,30,54,20,50,50,72,42,79,65,45,46,38,67,44,73,66,57,46,60,70,63,43,47,72,68,52,49,51,48,51,49,49,51,47,51,53,32,42,53,54,27,51,55,51,49,55,57,64,78,95

Radius of gyration: 16.87 Å; Cα contacts (8 Å, |Δi|>4): 162; chains: 2; bounding box: 38×49×36 Å

Organism: Shewanella halifaxensis (strain HAW-EB4) (NCBI:txid458817)

InterPro domains:
  IPR019657 Late competence development protein ComFB [PF10719] (6-82)

Foldseek 3Di:
DPQQKDFVLLVLLVVVCVVVVNVVVDDPVVVVQLSVQLVVQDDTDMDNDPVVCVVPDDPVNSVVSNVSSVVSSVVSVVVVVVVVD/DPQQKDFVLLVLLVVVCVVVVNVVVDDPVVVVQLSVQLVVQDDTDMDNDPVVCVVPDDPVNSVVSNVSSVVSSVVSVVVVVVVVD

pLDDT: mean 87.25, std 12.37, range [51.47, 98.19]